Protein AF-A0A6G8D306-F1 (afdb_monomer)

Nearest PDB structures (foldseek):
  1nei-assembly1_B  TM=5.654E-01  e=5.019E+00  Escherichia coli
  4rww-assembly1_B  TM=3.660E-01  e=5.729E+00  Listeria monocytogenes EGD-e
  4rww-assembly1_A  TM=3.537E-01  e=6.540E+00  Listeria monocytogenes EGD-e
  4po2-assembly2_B  TM=4.599E-01  e=8.523E+00  Homo sapiens

pLDDT: mean 83.36, std 10.27, range [56.81, 93.62]

Radius of gyration: 14.46 Å; Cα contacts (8 Å, |Δi|>4): 40; chains: 1; bounding box: 40×20×38 Å

Structure (mmCIF, N/CA/C/O backbone):
data_AF-A0A6G8D306-F1
#
_entry.id   AF-A0A6G8D306-F1
#
loop_
_atom_site.group_PDB
_atom_site.id
_atom_site.type_symbol
_atom_site.label_atom_id
_atom_site.label_alt_id
_atom_site.label_comp_id
_atom_site.label_asym_id
_atom_site.label_entity_id
_atom_site.label_seq_id
_atom_site.pdbx_PDB_ins_code
_atom_site.Cartn_x
_atom_site.Cartn_y
_atom_site.Cartn_z
_atom_site.occupancy
_atom_site.B_iso_or_equiv
_atom_site.auth_seq_id
_atom_site.auth_comp_id
_atom_site.auth_asym_id
_atom_site.auth_atom_id
_atom_site.pdbx_PDB_model_num
ATOM 1 N N . MET A 1 1 ? -26.639 7.863 21.165 1.00 57.25 1 MET A N 1
ATOM 2 C CA . MET A 1 1 ? -26.173 6.919 20.125 1.00 57.25 1 MET A CA 1
ATOM 3 C C . MET A 1 1 ? -24.652 6.908 20.164 1.00 57.25 1 MET A C 1
ATOM 5 O O . MET A 1 1 ? -24.080 7.987 20.111 1.00 57.25 1 MET A O 1
ATOM 9 N N . LYS A 1 2 ? -23.997 5.753 20.345 1.00 68.56 2 LYS A N 1
ATOM 10 C CA . LYS A 1 2 ? -22.533 5.661 20.206 1.00 68.56 2 LYS A CA 1
ATOM 11 C C . LYS A 1 2 ? -22.213 5.439 18.730 1.00 68.56 2 LYS A C 1
ATOM 13 O O . LYS A 1 2 ? -22.806 4.556 18.116 1.00 68.56 2 LYS A O 1
ATOM 18 N N . GLN A 1 3 ? -21.314 6.244 18.175 1.00 66.00 3 GLN A N 1
ATOM 19 C CA . GLN A 1 3 ? -20.737 5.994 16.857 1.00 66.00 3 GLN A CA 1
ATOM 20 C C . GLN A 1 3 ? -19.996 4.650 16.932 1.00 66.00 3 GLN A C 1
ATOM 22 O O . GLN A 1 3 ? -19.167 4.466 17.823 1.00 66.00 3 GLN A O 1
ATOM 27 N N . GLN A 1 4 ? -20.323 3.695 16.060 1.00 67.19 4 GLN A N 1
ATOM 28 C CA . GLN A 1 4 ? -19.507 2.491 15.913 1.00 67.19 4 GLN A CA 1
ATOM 29 C C . GLN A 1 4 ? -18.191 2.915 15.255 1.00 67.19 4 GLN A C 1
ATOM 31 O O . GLN A 1 4 ? -18.137 3.143 14.049 1.00 67.19 4 GLN A O 1
ATOM 36 N N . GLN A 1 5 ? -17.147 3.099 16.063 1.00 70.25 5 GLN A N 1
ATOM 37 C CA . GLN A 1 5 ? -15.784 3.181 15.555 1.00 70.25 5 GLN A CA 1
ATOM 38 C C . GLN A 1 5 ? -15.341 1.759 15.233 1.00 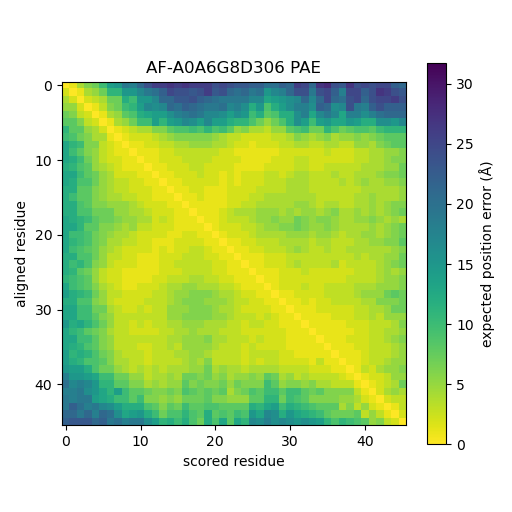70.25 5 GLN A C 1
ATOM 40 O O . GLN A 1 5 ? -15.067 0.968 16.132 1.00 70.25 5 GLN A O 1
ATOM 45 N N . PHE A 1 6 ? -15.340 1.427 13.948 1.00 75.56 6 PHE A N 1
ATOM 46 C CA . PHE A 1 6 ? -14.669 0.235 13.455 1.00 75.56 6 PHE A CA 1
ATOM 47 C C . PHE A 1 6 ? -13.188 0.553 13.263 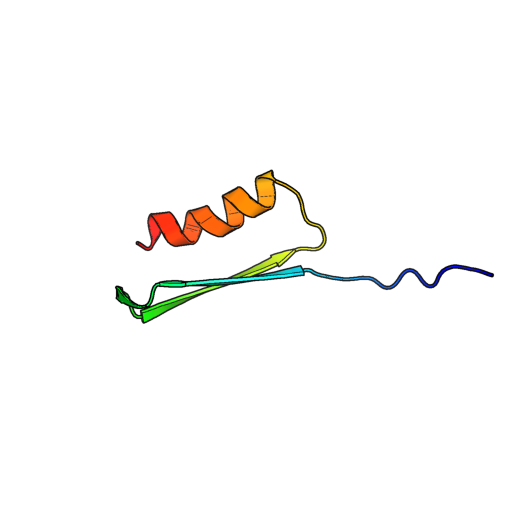1.00 75.56 6 PHE A C 1
ATOM 49 O O . PHE A 1 6 ? -12.844 1.650 12.817 1.00 75.56 6 PHE A O 1
ATOM 56 N N . GLU A 1 7 ? -12.321 -0.401 13.586 1.00 82.00 7 GLU A N 1
ATOM 57 C CA . GLU A 1 7 ? -10.925 -0.340 13.165 1.00 82.00 7 GLU A CA 1
ATOM 58 C C . GLU A 1 7 ? -10.859 -0.525 11.646 1.00 82.00 7 GLU A C 1
ATOM 60 O O . GLU A 1 7 ? -11.501 -1.414 11.082 1.00 82.00 7 GLU A O 1
ATOM 65 N N . TYR A 1 8 ? -10.102 0.342 10.979 1.00 85.38 8 TYR A N 1
ATOM 66 C CA . TYR A 1 8 ? -9.871 0.291 9.542 1.00 85.38 8 TYR A CA 1
ATOM 67 C C . TYR A 1 8 ? -8.374 0.324 9.258 1.00 85.38 8 TYR A C 1
ATOM 69 O O . TYR A 1 8 ? -7.591 0.920 9.996 1.00 85.38 8 TYR A O 1
ATOM 77 N N . ALA A 1 9 ? -7.992 -0.305 8.154 1.00 91.50 9 ALA A N 1
ATOM 78 C CA . ALA A 1 9 ? -6.653 -0.228 7.603 1.00 91.50 9 ALA A CA 1
ATOM 79 C C . ALA A 1 9 ? -6.738 0.227 6.146 1.00 91.50 9 ALA A C 1
ATOM 81 O O . ALA A 1 9 ? -7.714 -0.046 5.444 1.00 91.50 9 ALA A O 1
ATOM 82 N N . TYR A 1 10 ? -5.702 0.917 5.695 1.00 90.94 10 TYR A N 1
ATOM 83 C CA . TYR A 1 10 ? -5.538 1.364 4.323 1.00 90.94 10 TYR A CA 1
ATOM 84 C C . TYR A 1 10 ? -4.569 0.430 3.618 1.00 90.94 10 TYR A C 1
ATOM 86 O O . TYR A 1 10 ? -3.492 0.154 4.140 1.00 90.94 10 TYR A O 1
ATOM 94 N N . LEU A 1 11 ? -4.952 -0.039 2.433 1.00 93.62 11 LEU A N 1
ATOM 95 C CA . LEU A 1 11 ? -4.112 -0.843 1.555 1.00 93.62 11 LEU A CA 1
ATOM 96 C C . LEU A 1 11 ? -3.687 0.017 0.364 1.00 93.62 11 LEU A C 1
ATOM 98 O O . LEU A 1 11 ? -4.526 0.435 -0.433 1.00 93.62 11 LEU A O 1
ATOM 102 N N . PHE A 1 12 ? -2.387 0.250 0.234 1.00 91.38 12 PHE A N 1
ATOM 103 C CA . PHE A 1 12 ? -1.788 0.953 -0.893 1.00 91.38 12 PHE A CA 1
ATOM 104 C C . PHE A 1 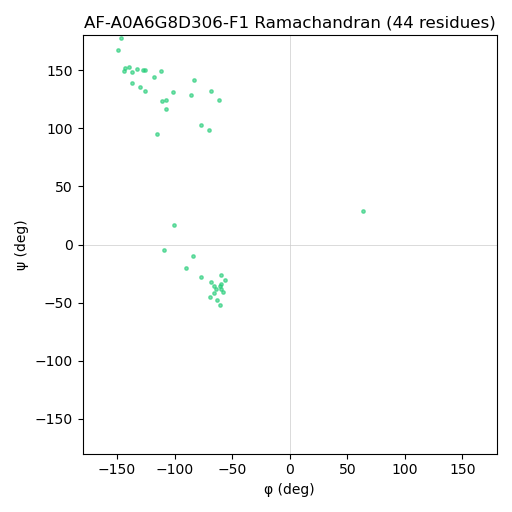12 ? -1.042 -0.039 -1.768 1.00 91.38 12 PHE A C 1
ATOM 106 O O . PHE A 1 12 ? -0.164 -0.736 -1.275 1.00 91.38 12 PHE A O 1
ATOM 113 N N . GLY A 1 13 ? -1.380 -0.100 -3.053 1.00 90.69 13 GLY A N 1
ATOM 114 C CA . GLY A 1 13 ? -0.727 -0.969 -4.029 1.00 90.69 13 GLY A CA 1
ATOM 115 C C . GLY A 1 13 ? -0.061 -0.160 -5.133 1.00 90.69 13 GLY A C 1
ATOM 116 O O . GLY A 1 13 ? -0.587 0.866 -5.559 1.00 90.69 13 GLY A O 1
ATOM 117 N N . SER A 1 14 ? 1.082 -0.634 -5.608 1.00 89.06 14 SER A N 1
ATOM 118 C CA . SER A 1 14 ? 1.830 -0.047 -6.711 1.00 89.06 14 SER A CA 1
ATOM 119 C C . SER A 1 14 ? 2.348 -1.115 -7.664 1.00 89.06 14 SER A C 1
ATOM 121 O O . SER A 1 14 ? 2.630 -2.247 -7.276 1.00 89.06 14 SER A O 1
ATOM 123 N N . VAL A 1 15 ? 2.450 -0.759 -8.945 1.00 88.56 15 VAL A N 1
ATOM 124 C CA . VAL A 1 15 ? 2.906 -1.662 -10.007 1.00 88.56 15 VAL A CA 1
ATOM 125 C C . VAL A 1 15 ? 3.876 -0.939 -10.935 1.00 88.56 15 VAL A C 1
ATOM 127 O O . VAL A 1 15 ? 3.647 0.212 -11.303 1.00 88.56 15 VAL A O 1
ATOM 130 N N . CYS A 1 16 ? 4.944 -1.624 -11.346 1.00 88.12 16 CYS A N 1
ATOM 131 C CA . CY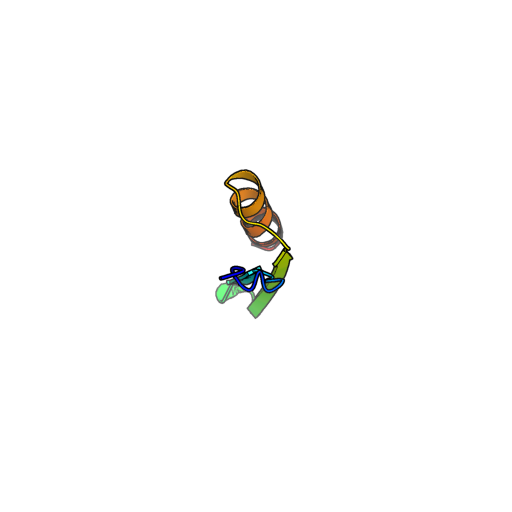S A 1 16 ? 5.831 -1.193 -12.426 1.00 88.12 16 CYS A CA 1
ATOM 132 C C . CYS A 1 16 ? 5.736 -2.206 -13.580 1.00 88.12 16 CYS A C 1
ATOM 134 O O . CYS A 1 16 ? 6.435 -3.227 -13.565 1.00 88.12 16 CYS A O 1
ATOM 136 N N . PRO A 1 17 ? 4.885 -1.947 -14.595 1.00 89.94 17 PRO A N 1
ATOM 137 C CA . PRO A 1 17 ? 4.669 -2.886 -15.696 1.00 89.94 17 PRO A CA 1
ATOM 138 C C . PRO A 1 17 ? 5.941 -3.204 -16.484 1.00 89.94 17 PRO A C 1
ATOM 140 O O . PRO A 1 17 ? 6.164 -4.356 -16.838 1.00 89.94 17 PRO A O 1
ATOM 143 N N . ALA A 1 18 ? 6.809 -2.208 -16.698 1.00 89.44 18 ALA A N 1
ATOM 144 C CA . ALA A 1 18 ? 8.057 -2.366 -17.448 1.00 89.44 18 ALA A CA 1
ATOM 145 C C . ALA A 1 18 ? 9.011 -3.405 -16.833 1.00 89.44 18 ALA A C 1
ATOM 147 O O . ALA A 1 18 ? 9.812 -4.004 -17.545 1.00 89.44 18 ALA A O 1
ATOM 148 N N . ARG A 1 19 ? 8.916 -3.626 -15.517 1.00 84.38 19 ARG A N 1
ATOM 149 C CA . ARG A 1 19 ? 9.748 -4.577 -14.770 1.00 84.38 19 ARG A CA 1
ATOM 150 C C . ARG A 1 19 ? 8.978 -5.810 -14.293 1.00 84.38 19 ARG A C 1
ATOM 152 O O . ARG A 1 19 ? 9.588 -6.708 -13.723 1.00 84.38 19 ARG A O 1
ATOM 159 N N . GLY A 1 20 ? 7.661 -5.860 -14.499 1.00 88.62 20 GLY A N 1
ATOM 160 C CA . GLY A 1 20 ? 6.815 -6.961 -14.032 1.00 88.62 20 GLY A CA 1
ATOM 161 C C . GLY A 1 20 ? 6.765 -7.102 -12.507 1.00 88.62 20 GLY A C 1
ATOM 162 O O . GLY A 1 20 ? 6.590 -8.210 -12.007 1.00 88.62 20 GLY A O 1
ATOM 163 N N . ILE A 1 21 ? 6.941 -6.004 -11.765 1.00 87.56 21 ILE A N 1
ATOM 164 C CA . ILE A 1 21 ? 6.931 -6.005 -10.296 1.00 87.56 21 ILE A CA 1
ATOM 165 C C . ILE A 1 21 ? 5.707 -5.266 -9.748 1.00 87.56 21 ILE A C 1
ATOM 167 O O . ILE A 1 21 ? 5.223 -4.302 -10.348 1.00 87.56 21 ILE A O 1
ATOM 171 N N . GLY A 1 22 ? 5.239 -5.698 -8.579 1.00 88.25 22 GLY A N 1
ATOM 172 C CA . GLY A 1 22 ? 4.201 -5.027 -7.803 1.00 88.25 22 GLY A CA 1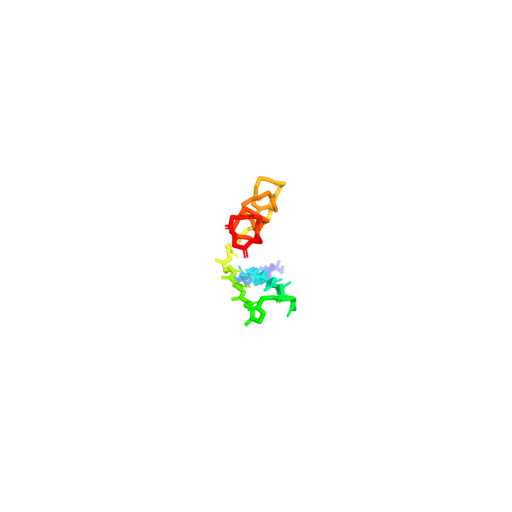
ATOM 173 C C . GLY A 1 22 ? 4.525 -5.060 -6.313 1.00 88.25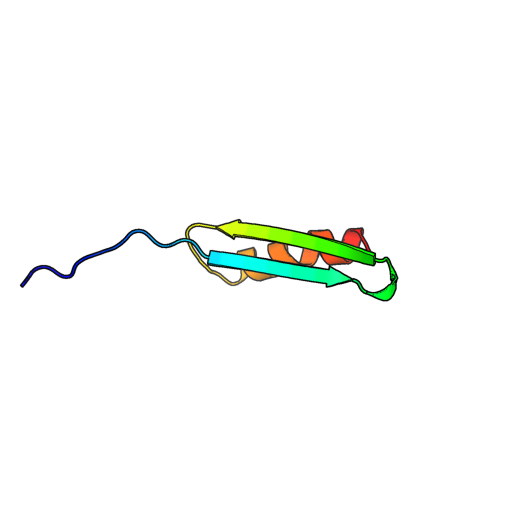 22 GLY A C 1
ATOM 174 O O . GLY A 1 22 ? 5.229 -5.954 -5.844 1.00 88.25 22 GLY A O 1
ATOM 175 N N . GLU A 1 23 ? 4.027 -4.074 -5.580 1.00 88.88 23 GLU A N 1
ATOM 176 C CA . GLU A 1 23 ? 4.257 -3.909 -4.149 1.00 88.88 23 GLU A CA 1
ATOM 177 C C . GLU A 1 23 ? 3.006 -3.374 -3.457 1.00 88.88 23 GLU A C 1
ATOM 179 O O . GLU A 1 23 ? 2.181 -2.702 -4.075 1.00 88.88 23 GLU A O 1
ATOM 184 N N . ALA A 1 24 ? 2.843 -3.699 -2.175 1.00 91.31 24 ALA A N 1
ATOM 185 C CA . ALA A 1 24 ? 1.724 -3.217 -1.386 1.00 91.31 24 ALA A CA 1
ATOM 186 C C . ALA A 1 24 ? 2.120 -2.931 0.067 1.00 91.31 24 ALA A C 1
ATOM 188 O O . ALA A 1 24 ? 2.981 -3.605 0.629 1.00 91.31 24 ALA A O 1
ATOM 189 N N . MET A 1 25 ? 1.452 -1.953 0.677 1.00 91.38 25 MET A N 1
ATOM 190 C CA . MET A 1 25 ? 1.611 -1.553 2.074 1.00 91.38 25 MET A CA 1
ATOM 191 C C . MET A 1 25 ? 0.240 -1.470 2.753 1.00 91.38 25 MET A C 1
ATOM 193 O O . MET A 1 25 ? -0.700 -0.915 2.185 1.00 91.38 25 MET A O 1
ATOM 197 N N . VAL A 1 26 ? 0.136 -2.001 3.976 1.00 93.56 26 VAL A N 1
ATOM 198 C CA . VAL A 1 26 ? -1.058 -1.898 4.829 1.00 93.56 26 VAL A CA 1
ATOM 199 C C . VAL A 1 26 ? -0.739 -1.008 6.023 1.00 93.56 26 VAL A C 1
ATOM 201 O O . VAL A 1 26 ? 0.196 -1.310 6.761 1.00 93.56 26 VAL A O 1
ATOM 204 N N . VAL A 1 27 ? -1.503 0.067 6.225 1.00 91.88 27 VAL A N 1
ATOM 205 C CA . VAL A 1 27 ? -1.262 1.050 7.297 1.00 91.88 27 VAL A CA 1
ATOM 206 C C . VAL A 1 27 ? -2.540 1.395 8.067 1.00 91.88 27 VAL A C 1
ATOM 208 O O . VAL A 1 27 ? -3.623 1.366 7.486 1.00 91.88 27 VAL A O 1
ATOM 211 N N . PRO A 1 28 ? -2.464 1.763 9.358 1.00 91.50 28 PRO A N 1
ATOM 212 C CA . PRO A 1 28 ? -3.660 2.062 10.151 1.00 91.50 28 PRO A CA 1
ATOM 213 C C . PRO A 1 28 ? -4.162 3.508 9.974 1.00 91.50 28 PRO A C 1
ATOM 215 O O . PRO A 1 28 ? -5.245 3.855 10.438 1.00 91.50 28 PRO A O 1
ATOM 218 N N . TRP A 1 29 ? -3.390 4.379 9.316 1.00 89.31 29 TRP A N 1
ATOM 219 C CA . TRP A 1 29 ? -3.735 5.785 9.074 1.00 89.31 29 TRP A CA 1
ATOM 220 C C . TRP A 1 29 ? -3.130 6.288 7.759 1.00 89.31 29 TRP A C 1
ATOM 222 O O . TRP A 1 29 ? -2.259 5.641 7.192 1.00 89.31 29 TRP A O 1
ATOM 232 N N . VAL A 1 30 ? -3.571 7.457 7.280 1.00 88.31 30 VAL A N 1
ATOM 233 C CA . VAL A 1 30 ? -3.054 8.093 6.054 1.00 88.31 30 VAL A CA 1
ATOM 234 C C . VAL A 1 30 ? -2.599 9.511 6.355 1.00 88.31 30 VAL A C 1
ATOM 236 O O . VAL A 1 30 ? -3.329 10.288 6.968 1.00 88.31 30 VAL A O 1
ATOM 239 N N . ASN A 1 31 ? -1.402 9.861 5.893 1.00 90.94 31 ASN A N 1
ATOM 240 C CA . ASN A 1 31 ? -0.887 11.226 5.897 1.00 90.94 31 ASN A CA 1
ATOM 241 C C . ASN A 1 31 ? 0.021 11.455 4.670 1.00 90.94 31 ASN A C 1
ATOM 243 O O . ASN A 1 31 ? 0.226 10.548 3.860 1.00 90.94 31 ASN A O 1
ATOM 247 N N . LYS A 1 32 ? 0.530 12.683 4.501 1.00 90.75 32 LYS A N 1
ATOM 248 C CA . LYS A 1 32 ? 1.397 13.019 3.359 1.00 90.75 32 LYS A CA 1
ATOM 249 C C . LYS A 1 32 ? 2.716 12.243 3.373 1.00 90.75 32 LYS A C 1
ATOM 251 O O . LYS A 1 32 ? 3.155 11.824 2.309 1.00 90.75 32 LYS A O 1
ATOM 256 N N . ASP A 1 33 ? 3.309 12.033 4.542 1.00 92.56 33 ASP A N 1
ATOM 257 C CA . ASP A 1 33 ? 4.600 11.349 4.673 1.00 92.56 33 ASP A CA 1
ATOM 258 C C . ASP A 1 33 ? 4.488 9.878 4.251 1.00 92.56 33 ASP A C 1
ATOM 260 O O . ASP A 1 33 ? 5.295 9.391 3.465 1.00 92.56 33 ASP A O 1
ATOM 264 N N . LEU A 1 34 ? 3.401 9.213 4.646 1.00 91.00 34 LEU A N 1
ATOM 265 C CA . LEU A 1 34 ? 3.074 7.847 4.239 1.00 91.00 34 LEU A CA 1
ATOM 266 C C . LEU A 1 34 ? 2.891 7.705 2.727 1.00 91.00 34 LEU A C 1
ATOM 268 O O . LEU A 1 34 ? 3.280 6.699 2.142 1.00 91.00 34 LEU A O 1
ATOM 272 N N . MET A 1 35 ? 2.326 8.720 2.068 1.00 87.81 35 MET A N 1
ATOM 273 C CA . MET A 1 35 ? 2.226 8.724 0.607 1.00 87.81 35 MET A CA 1
ATOM 274 C C . MET A 1 35 ? 3.595 8.854 -0.064 1.00 87.81 35 MET A C 1
ATOM 276 O O . MET A 1 35 ? 3.791 8.295 -1.139 1.00 87.81 35 MET A O 1
ATOM 280 N N . VAL A 1 36 ? 4.550 9.557 0.550 1.00 89.38 36 VAL A N 1
ATOM 281 C CA . VAL A 1 36 ? 5.936 9.587 0.062 1.00 89.38 36 VAL A CA 1
ATOM 282 C C . VAL A 1 36 ? 6.590 8.222 0.269 1.00 89.38 36 VAL A C 1
ATOM 284 O O . VAL A 1 36 ? 7.189 7.699 -0.668 1.00 89.38 36 VAL A O 1
ATOM 287 N N . GLU A 1 37 ? 6.421 7.609 1.444 1.00 87.00 37 GLU A N 1
ATOM 288 C CA . GLU A 1 37 ? 6.914 6.256 1.732 1.00 87.00 37 GLU A CA 1
ATOM 289 C C . GLU A 1 37 ? 6.350 5.211 0.769 1.00 87.00 37 GLU A C 1
ATOM 291 O O . GLU A 1 37 ? 7.108 4.389 0.272 1.00 87.00 37 GLU A O 1
ATOM 296 N N . HIS A 1 38 ? 5.064 5.280 0.417 1.00 85.12 38 HIS A N 1
ATOM 297 C CA . HIS A 1 38 ? 4.450 4.391 -0.573 1.00 85.12 38 HIS A CA 1
ATOM 298 C C . HIS A 1 38 ? 5.164 4.427 -1.941 1.00 85.12 38 HIS A C 1
ATOM 300 O O . HIS A 1 38 ? 5.208 3.420 -2.651 1.00 85.12 38 HIS A O 1
ATOM 306 N N . LEU A 1 39 ? 5.748 5.571 -2.310 1.00 82.25 39 LEU A N 1
ATOM 307 C CA . LEU A 1 39 ? 6.429 5.768 -3.591 1.00 82.25 39 LEU A CA 1
ATOM 308 C C . LEU A 1 39 ? 7.926 5.419 -3.557 1.00 82.25 39 LEU A C 1
ATOM 310 O O . LEU A 1 39 ? 8.513 5.184 -4.615 1.00 82.25 39 LEU A O 1
ATOM 314 N N . ILE A 1 40 ? 8.563 5.379 -2.380 1.00 83.62 40 ILE A N 1
ATOM 315 C CA . ILE A 1 40 ? 10.004 5.094 -2.245 1.00 83.62 40 ILE A CA 1
ATOM 316 C C . ILE A 1 40 ? 10.363 3.702 -2.786 1.00 83.62 40 ILE A C 1
ATOM 318 O O . ILE A 1 40 ? 11.235 3.629 -3.651 1.00 83.62 40 ILE A O 1
ATOM 322 N N . PRO A 1 41 ? 9.699 2.609 -2.375 1.00 72.81 41 PRO A N 1
ATOM 323 C CA . PRO A 1 41 ? 10.026 1.285 -2.883 1.00 72.81 41 PRO A CA 1
ATOM 324 C C . PRO A 1 41 ? 9.858 1.169 -4.401 1.00 72.81 41 PRO A C 1
ATOM 326 O O . PRO A 1 41 ? 10.652 0.504 -5.063 1.00 72.81 41 PRO A O 1
ATOM 329 N N . ILE A 1 42 ? 8.877 1.880 -4.970 1.00 70.69 42 ILE A N 1
ATOM 330 C CA . ILE A 1 42 ? 8.678 1.958 -6.420 1.00 70.69 42 ILE A CA 1
ATOM 331 C C . ILE A 1 42 ? 9.887 2.623 -7.077 1.00 70.69 42 ILE A C 1
ATO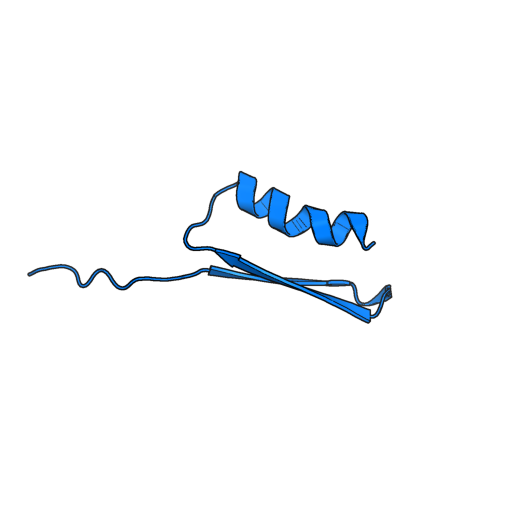M 333 O O . ILE A 1 42 ? 10.400 2.089 -8.049 1.00 70.69 42 ILE A O 1
ATOM 337 N N . LYS A 1 43 ? 10.363 3.764 -6.558 1.00 69.62 43 LYS A N 1
ATOM 338 C CA . LYS A 1 43 ? 11.481 4.510 -7.162 1.00 69.62 43 LYS A CA 1
ATOM 339 C C . LYS A 1 43 ? 12.800 3.730 -7.111 1.00 69.62 43 LYS A C 1
ATOM 341 O O . LYS A 1 43 ? 13.598 3.845 -8.026 1.00 69.62 43 LYS A O 1
ATOM 346 N N . GLU A 1 44 ? 13.043 2.972 -6.041 1.00 72.38 44 GLU A N 1
ATOM 347 C CA . GLU A 1 44 ? 14.271 2.179 -5.866 1.00 72.38 44 GLU A CA 1
ATOM 348 C C . GLU A 1 44 ? 14.240 0.903 -6.709 1.00 72.38 44 GLU A C 1
ATOM 350 O O . GLU A 1 44 ? 15.276 0.381 -7.120 1.00 72.38 44 GLU A O 1
ATOM 355 N N . LYS A 1 45 ? 13.031 0.403 -6.979 1.00 61.22 45 LYS A N 1
ATOM 356 C CA . LYS A 1 45 ? 12.779 -0.746 -7.842 1.00 61.22 45 LYS A CA 1
ATOM 357 C C . LYS A 1 45 ? 12.317 -0.333 -9.246 1.00 61.22 45 LYS A C 1
ATOM 3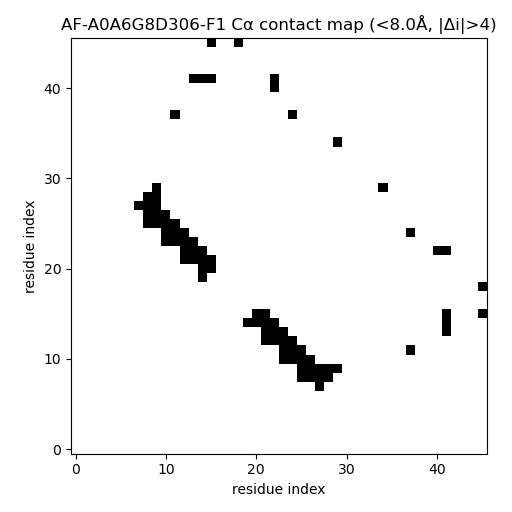59 O O . LYS A 1 45 ? 11.809 -1.196 -9.955 1.00 61.22 45 LYS A O 1
ATOM 364 N N . ILE A 1 46 ? 12.498 0.921 -9.674 1.00 56.81 46 ILE A N 1
ATOM 365 C CA . ILE A 1 46 ? 12.444 1.367 -11.083 1.00 56.81 46 ILE A CA 1
ATOM 366 C C . ILE A 1 46 ? 13.875 1.500 -11.575 1.00 56.81 46 ILE A C 1
ATOM 368 O O . ILE A 1 46 ? 14.164 0.828 -12.590 1.00 56.81 46 ILE A O 1
#

Foldseek 3Di:
DDDPDDQDKDKDKDDDVVQRDIDIDIGRDDDPVVVVVSCVVVVVVD

Mean predicted aligned error: 6.25 Å

Sequence (46 aa):
MKQQQFEYAYLFGSVCPARGIGEAMVVPWVNKDLM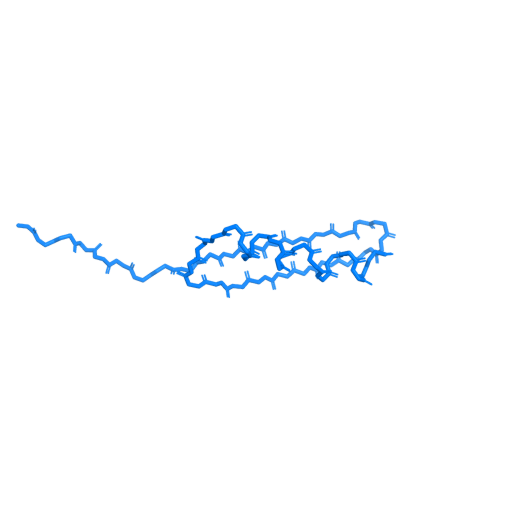VEHLIPIKEKI

Solvent-accessible surface area (backbone atoms only — not comparable to full-atom values): 3157 Å² total; per-residue (Å²): 135,82,81,85,81,74,91,63,72,46,78,48,76,50,74,42,78,95,76,75,46,73,51,73,49,78,38,76,72,87,57,74,68,56,56,52,56,67,46,46,65,54,63,77,72,105

Secondary structure (DSSP, 8-state):
---------EEEEEEEGGGTEEEEEEESS--HHHHHHHHHHHHHT-